Protein AF-A0A4R2I389-F1 (afdb_monomer_lite)

Secondary structure (DSSP, 8-state):
--HHHHHIIIIIHHHHHHHHHHHHHHHH--THHHHHHHTHHHHHHHHHHHHHHHHHTT-THHHHHHHHHHHHHHHHHHHHHHHT-HHHHHHHT--

Radius of gyration: 16.37 Å; chains: 1; bounding box: 46×26×46 Å

pLDDT: mean 71.41, std 8.29, range [47.88, 83.81]

Sequence (95 aa):
MSWMSFFLFGWGSTFAAYVVLQVLTVATLKGAVRYAALLPLPFMIGVAVVTVSAWHNQSNLWPIVMIFASPLALLYLLFVGLGGSPTNATRCAAD

Structure (mmCIF, N/CA/C/O backbone):
data_AF-A0A4R2I389-F1
#
_entry.id   AF-A0A4R2I389-F1
#
loop_
_atom_site.group_PDB
_atom_site.id
_atom_site.type_symbol
_atom_site.label_atom_id
_atom_site.label_alt_id
_atom_site.label_comp_id
_atom_site.label_asym_id
_atom_site.label_entity_id
_atom_site.label_seq_id
_atom_site.pdbx_PDB_ins_code
_atom_site.Cartn_x
_atom_site.Cartn_y
_atom_site.Cartn_z
_atom_site.occupancy
_atom_site.B_iso_or_equiv
_atom_site.auth_seq_id
_atom_site.auth_comp_id
_atom_site.auth_asym_id
_atom_site.auth_atom_id
_atom_site.pdbx_PDB_model_num
ATOM 1 N N . MET A 1 1 ? 26.234 0.594 -4.695 1.00 56.41 1 MET A N 1
ATOM 2 C CA . MET A 1 1 ? 24.858 0.121 -4.416 1.00 56.41 1 MET A CA 1
ATOM 3 C C . MET A 1 1 ? 24.114 0.036 -5.734 1.00 56.41 1 MET A C 1
ATOM 5 O O . MET A 1 1 ? 24.139 1.012 -6.471 1.00 56.41 1 MET A O 1
ATOM 9 N N . SER A 1 2 ? 23.526 -1.117 -6.071 1.00 77.25 2 SER A N 1
ATOM 10 C CA . SER A 1 2 ? 22.731 -1.225 -7.300 1.00 77.25 2 SER A CA 1
ATOM 11 C C . SER A 1 2 ? 21.431 -0.426 -7.151 1.00 77.25 2 SER A C 1
ATOM 13 O O . SER A 1 2 ? 20.864 -0.366 -6.057 1.00 77.25 2 SER A O 1
ATOM 15 N N . TRP A 1 3 ? 20.954 0.166 -8.246 1.00 68.81 3 TRP A N 1
ATOM 16 C CA . TRP A 1 3 ? 19.660 0.855 -8.306 1.00 68.81 3 TRP A CA 1
ATOM 17 C C . TRP A 1 3 ? 18.511 -0.022 -7.774 1.00 68.81 3 TRP A C 1
ATOM 19 O O . TRP A 1 3 ? 17.666 0.432 -7.005 1.00 68.81 3 TRP A O 1
ATOM 29 N N . MET A 1 4 ? 18.560 -1.319 -8.092 1.00 65.69 4 MET A N 1
ATOM 30 C CA . MET A 1 4 ? 17.607 -2.330 -7.636 1.00 65.69 4 MET A CA 1
ATOM 31 C C . MET A 1 4 ? 17.578 -2.456 -6.106 1.00 65.69 4 MET A C 1
ATOM 33 O O . MET A 1 4 ? 16.514 -2.522 -5.499 1.00 65.69 4 MET A O 1
ATOM 37 N N . SER A 1 5 ? 18.751 -2.452 -5.468 1.00 69.12 5 SER A N 1
ATOM 38 C CA . SER A 1 5 ? 18.868 -2.566 -4.013 1.00 69.12 5 SER A CA 1
ATOM 39 C C . SER A 1 5 ? 18.292 -1.337 -3.308 1.00 69.12 5 SER A C 1
ATOM 41 O O . SER A 1 5 ? 17.559 -1.487 -2.338 1.00 69.12 5 SER A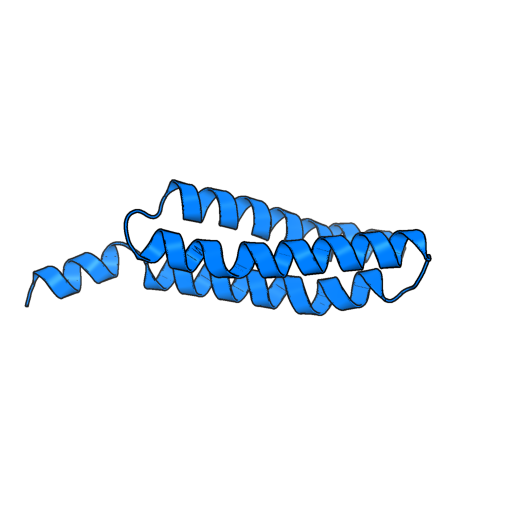 O 1
ATOM 43 N N . PHE A 1 6 ? 18.574 -0.129 -3.808 1.00 72.81 6 PHE A N 1
ATOM 44 C CA . PHE A 1 6 ? 18.024 1.105 -3.232 1.00 72.81 6 PHE A CA 1
ATOM 45 C C . PHE A 1 6 ? 16.494 1.132 -3.324 1.00 72.81 6 PHE A C 1
ATOM 47 O O . PHE A 1 6 ? 15.810 1.483 -2.365 1.00 72.81 6 PHE A O 1
ATOM 54 N N . PHE A 1 7 ? 15.952 0.688 -4.459 1.00 70.25 7 PHE A N 1
ATOM 55 C CA . PHE A 1 7 ? 14.514 0.615 -4.661 1.00 70.25 7 PHE A CA 1
ATOM 56 C C . PHE A 1 7 ? 13.835 -0.415 -3.745 1.00 70.25 7 PHE A C 1
ATOM 58 O O . PHE A 1 7 ? 12.828 -0.105 -3.112 1.00 70.25 7 PHE A O 1
ATOM 65 N N . LEU A 1 8 ? 14.398 -1.619 -3.620 1.00 70.56 8 LEU A N 1
ATOM 66 C CA . LEU A 1 8 ? 13.836 -2.676 -2.773 1.00 70.56 8 LEU A CA 1
ATOM 67 C C . LEU A 1 8 ? 13.896 -2.321 -1.281 1.00 70.56 8 LEU A C 1
ATOM 69 O O . LEU A 1 8 ? 12.901 -2.484 -0.576 1.00 70.56 8 LEU A O 1
ATOM 73 N N . PHE A 1 9 ? 15.030 -1.799 -0.804 1.00 74.62 9 PHE A N 1
ATOM 74 C CA . PHE A 1 9 ? 15.188 -1.439 0.608 1.00 74.62 9 PHE A CA 1
ATOM 75 C C . PHE A 1 9 ? 14.469 -0.139 0.985 1.00 74.62 9 PHE A C 1
ATOM 77 O O . PHE A 1 9 ? 13.989 -0.034 2.110 1.00 74.62 9 PHE A O 1
ATOM 84 N N . GLY A 1 10 ? 14.355 0.830 0.073 1.00 74.88 10 GLY A N 1
ATOM 85 C CA . GLY A 1 10 ? 13.618 2.073 0.311 1.00 74.88 10 GLY A CA 1
ATOM 86 C C . GLY A 1 10 ? 12.128 1.938 -0.003 1.00 74.88 10 GLY A C 1
ATOM 87 O O . GLY A 1 10 ? 11.279 1.890 0.883 1.00 74.88 10 GLY A O 1
ATOM 88 N N . TRP A 1 11 ? 11.786 1.857 -1.286 1.00 68.56 11 TRP A N 1
ATOM 89 C CA . TRP A 1 11 ? 10.394 1.896 -1.746 1.00 68.56 11 TRP A CA 1
ATOM 90 C C . TRP A 1 11 ? 9.637 0.591 -1.484 1.00 68.56 11 TRP A C 1
ATOM 92 O O . TRP A 1 11 ? 8.468 0.635 -1.098 1.00 68.56 11 TRP A O 1
ATOM 102 N N . GLY A 1 12 ? 10.306 -0.558 -1.612 1.00 72.50 12 GLY A N 1
ATOM 103 C CA . GLY A 1 12 ? 9.727 -1.863 -1.282 1.00 72.50 12 GLY A CA 1
ATOM 104 C C . GLY A 1 12 ? 9.361 -1.994 0.199 1.00 72.50 12 GLY A C 1
ATOM 105 O O . GLY A 1 12 ? 8.271 -2.468 0.524 1.00 72.50 12 GLY A O 1
ATOM 106 N N . SER A 1 13 ? 10.213 -1.503 1.104 1.00 75.88 13 SER A N 1
ATOM 107 C CA . SER A 1 13 ? 9.905 -1.480 2.542 1.00 75.88 13 SER A CA 1
ATOM 108 C C . SER A 1 13 ? 8.777 -0.500 2.880 1.00 75.88 13 SER A C 1
ATOM 110 O O . SER A 1 13 ? 7.934 -0.809 3.718 1.00 75.88 13 SER A O 1
ATOM 112 N N . THR A 1 14 ? 8.694 0.632 2.175 1.00 74.56 14 THR A N 1
ATOM 113 C CA . THR A 1 14 ? 7.598 1.605 2.327 1.00 74.56 14 THR A CA 1
ATOM 114 C C . THR A 1 14 ? 6.255 0.999 1.912 1.00 74.56 14 THR A C 1
ATOM 116 O O . THR A 1 14 ? 5.254 1.167 2.608 1.00 74.56 14 THR A O 1
ATOM 119 N N . PHE A 1 15 ? 6.231 0.239 0.813 1.00 74.31 15 PHE A N 1
ATOM 120 C CA . PHE A 1 15 ? 5.046 -0.508 0.394 1.00 74.31 15 PHE A CA 1
ATOM 121 C C . PHE A 1 15 ? 4.663 -1.584 1.420 1.00 74.31 15 PHE A C 1
ATOM 123 O O . PHE A 1 15 ? 3.497 -1.687 1.797 1.00 74.31 15 PHE A O 1
ATOM 130 N N . ALA A 1 16 ? 5.637 -2.343 1.930 1.00 76.31 16 ALA A N 1
ATOM 131 C CA . ALA A 1 16 ? 5.385 -3.327 2.982 1.00 76.31 16 ALA A CA 1
ATOM 132 C C . ALA A 1 16 ? 4.815 -2.669 4.253 1.00 76.31 16 ALA A C 1
ATOM 134 O O . ALA A 1 16 ? 3.834 -3.157 4.814 1.00 76.31 16 ALA A O 1
ATOM 135 N N . ALA A 1 17 ? 5.368 -1.524 4.664 1.00 79.19 17 ALA A N 1
ATOM 136 C CA . ALA A 1 17 ? 4.862 -0.738 5.784 1.00 79.19 17 ALA A CA 1
ATOM 137 C C . ALA A 1 17 ? 3.424 -0.255 5.541 1.00 79.19 17 ALA A C 1
ATOM 139 O O . ALA A 1 17 ? 2.594 -0.371 6.442 1.00 79.19 17 ALA A O 1
ATOM 140 N N . TYR A 1 18 ? 3.105 0.216 4.328 1.00 73.38 18 TYR A N 1
ATOM 141 C CA . TYR A 1 18 ? 1.738 0.567 3.933 1.00 73.38 18 TYR A CA 1
ATOM 142 C C . TYR A 1 18 ? 0.785 -0.622 4.091 1.00 73.38 18 TYR A C 1
ATOM 144 O O . TYR A 1 18 ? -0.266 -0.465 4.702 1.00 73.38 18 TYR A O 1
ATOM 152 N N . VAL A 1 19 ? 1.146 -1.813 3.600 1.00 78.69 19 VAL A N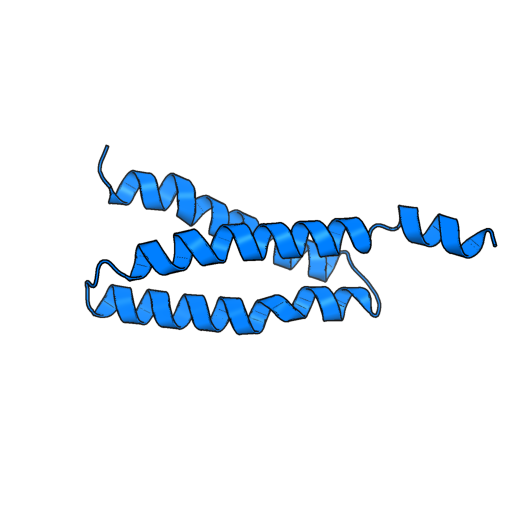 1
ATOM 153 C CA . VAL A 1 19 ? 0.287 -3.006 3.704 1.00 78.69 19 VAL A CA 1
ATOM 154 C C . VAL A 1 19 ? 0.044 -3.383 5.166 1.00 78.69 19 VAL A C 1
ATOM 156 O O . VAL A 1 19 ? -1.094 -3.645 5.552 1.00 78.69 19 VAL A O 1
ATOM 159 N N . VAL A 1 20 ? 1.088 -3.366 5.999 1.00 83.81 20 VAL A N 1
ATOM 160 C CA . VAL A 1 20 ? 0.957 -3.658 7.435 1.00 83.81 20 VAL A CA 1
ATOM 161 C C . VAL A 1 20 ? 0.048 -2.633 8.116 1.00 83.81 20 VAL A C 1
ATOM 163 O O . VAL A 1 20 ? -0.881 -3.021 8.823 1.00 83.81 20 VAL A O 1
ATOM 166 N N . LEU A 1 21 ? 0.260 -1.337 7.865 1.00 78.44 21 LEU A N 1
ATOM 167 C CA . LEU A 1 21 ? -0.593 -0.267 8.388 1.00 78.44 21 LEU A CA 1
ATOM 168 C C . LEU A 1 21 ? -2.036 -0.423 7.909 1.00 78.44 21 LEU A C 1
ATOM 170 O O . LEU A 1 21 ? -2.938 -0.378 8.729 1.00 78.44 21 LEU A O 1
ATOM 174 N N . GLN A 1 22 ? -2.261 -0.697 6.626 1.00 77.25 22 GLN A N 1
ATOM 175 C CA . GLN A 1 22 ? -3.585 -0.914 6.044 1.00 77.25 22 GLN A CA 1
ATOM 176 C C . GLN A 1 22 ? -4.336 -2.044 6.767 1.00 77.25 22 GLN A C 1
ATOM 178 O O . GLN A 1 22 ? -5.508 -1.886 7.117 1.00 77.25 22 GLN A O 1
ATOM 183 N N . VAL A 1 23 ? -3.663 -3.169 7.034 1.00 80.94 23 VAL A N 1
ATOM 184 C CA . VAL A 1 23 ? -4.238 -4.303 7.776 1.00 80.94 23 VAL A CA 1
ATOM 185 C C . VAL A 1 23 ? -4.541 -3.908 9.221 1.00 80.94 23 VAL A C 1
ATOM 187 O O . VAL A 1 23 ? -5.647 -4.162 9.702 1.00 80.94 23 VAL A O 1
ATOM 190 N N . LEU A 1 24 ? -3.602 -3.245 9.901 1.00 79.94 24 LEU A N 1
ATOM 191 C CA . LEU A 1 24 ? -3.788 -2.787 11.278 1.00 79.94 24 LEU A CA 1
ATOM 192 C C . LEU A 1 24 ? -4.937 -1.783 11.391 1.00 79.94 24 LEU A C 1
ATOM 194 O O . LEU A 1 24 ? -5.779 -1.927 12.272 1.00 79.94 24 LEU A O 1
ATOM 198 N N . THR A 1 25 ? -5.025 -0.805 10.492 1.00 76.19 25 THR A N 1
ATOM 199 C CA . THR A 1 25 ? -6.081 0.214 10.463 1.00 76.19 25 THR A CA 1
ATOM 200 C C . THR A 1 25 ? -7.453 -0.421 10.236 1.00 76.19 25 THR A C 1
ATOM 202 O O . THR A 1 25 ? -8.405 -0.076 10.928 1.00 76.19 25 THR A O 1
ATOM 205 N N . VAL A 1 26 ? -7.572 -1.408 9.341 1.00 77.50 26 VAL A N 1
ATOM 206 C CA . VAL A 1 26 ? -8.840 -2.132 9.121 1.00 77.50 26 VAL A CA 1
ATOM 207 C C . VAL A 1 26 ? -9.204 -3.036 10.307 1.00 77.50 26 VAL A C 1
ATOM 209 O O . VAL A 1 26 ? -10.391 -3.210 10.587 1.00 77.50 26 VAL A O 1
ATOM 212 N N . ALA A 1 27 ? -8.212 -3.610 10.996 1.00 78.62 27 ALA A N 1
ATOM 213 C CA . ALA A 1 27 ? -8.423 -4.453 12.173 1.00 78.62 27 ALA A CA 1
ATOM 214 C C . ALA A 1 27 ? -8.759 -3.647 13.442 1.00 78.62 27 ALA A C 1
ATOM 216 O O . ALA A 1 27 ? -9.478 -4.141 14.310 1.00 78.62 27 ALA A O 1
ATOM 217 N N . THR A 1 28 ? -8.253 -2.416 13.554 1.00 77.62 28 THR A N 1
ATOM 218 C CA . THR A 1 28 ? -8.422 -1.556 14.738 1.00 77.62 28 THR A CA 1
ATOM 219 C C . THR A 1 28 ? -9.611 -0.604 14.627 1.00 77.62 28 THR A C 1
ATOM 221 O O . THR A 1 28 ? -10.310 -0.400 15.622 1.00 77.62 28 THR A O 1
ATOM 224 N N . LEU A 1 29 ? -9.893 -0.044 13.444 1.00 74.19 29 LEU A N 1
ATOM 225 C CA . LEU A 1 29 ? -11.008 0.885 13.253 1.00 74.19 29 LEU A CA 1
ATOM 226 C C . LEU A 1 29 ? -12.350 0.148 13.134 1.00 74.19 29 LEU A C 1
ATOM 228 O O . LEU A 1 29 ? -12.502 -0.831 12.400 1.00 74.19 29 LEU A O 1
ATOM 232 N N . LYS A 1 30 ? -13.367 0.672 13.825 1.00 73.81 30 LYS A N 1
ATOM 233 C CA . LYS A 1 30 ? -14.758 0.196 13.778 1.00 73.81 30 LYS A CA 1
ATOM 234 C C . LYS A 1 30 ? -15.680 1.313 13.274 1.00 73.81 30 LYS A C 1
ATOM 236 O O . LYS A 1 30 ? -15.385 2.492 13.440 1.00 73.81 30 LYS A O 1
ATOM 241 N N . GLY A 1 31 ? -16.807 0.945 12.661 1.00 73.25 31 GLY A N 1
ATOM 242 C CA . GLY A 1 31 ? -17.810 1.901 12.168 1.00 73.25 31 GLY A CA 1
ATOM 243 C C . GLY A 1 31 ? -17.454 2.562 10.829 1.00 73.25 31 GLY A C 1
ATOM 244 O O . GLY A 1 31 ? -16.695 2.007 10.036 1.00 73.25 31 GLY A O 1
ATOM 245 N N . ALA A 1 32 ? -18.020 3.745 10.564 1.00 72.62 32 ALA A N 1
ATOM 246 C CA . ALA A 1 32 ? -17.920 4.451 9.277 1.00 72.62 32 ALA A CA 1
ATOM 247 C C . ALA A 1 32 ? -16.468 4.717 8.823 1.00 72.62 32 ALA A C 1
ATOM 249 O O . ALA A 1 32 ? -16.157 4.655 7.634 1.00 72.62 32 ALA A O 1
ATOM 250 N N . VAL A 1 33 ? -15.557 4.921 9.776 1.00 70.25 33 VAL A N 1
ATOM 251 C CA . VAL A 1 33 ? -14.136 5.205 9.516 1.00 70.25 33 VAL A CA 1
ATOM 252 C C . VAL A 1 33 ? -13.402 4.009 8.894 1.00 70.25 33 VAL A C 1
ATOM 254 O O . VAL A 1 33 ? -12.445 4.182 8.141 1.00 70.25 33 VAL A O 1
ATOM 257 N N . ARG A 1 34 ? -13.892 2.782 9.123 1.00 72.94 34 ARG A N 1
ATOM 258 C CA . ARG A 1 34 ? -13.355 1.572 8.483 1.00 72.94 34 ARG A CA 1
ATOM 259 C C . ARG A 1 34 ? -13.585 1.578 6.971 1.00 72.94 34 ARG A C 1
ATOM 261 O O . ARG A 1 34 ? -12.718 1.127 6.232 1.00 72.94 34 ARG A O 1
ATOM 268 N N . TYR A 1 35 ? -14.716 2.107 6.503 1.00 74.81 35 TYR A N 1
ATOM 269 C CA . TYR A 1 35 ? -14.993 2.214 5.068 1.00 74.81 35 TYR A CA 1
ATOM 270 C C . TYR A 1 35 ? -14.106 3.268 4.399 1.00 74.81 35 TYR A C 1
ATOM 272 O O . TYR A 1 35 ? -13.620 3.033 3.297 1.00 74.81 35 TYR A O 1
ATOM 280 N N . ALA A 1 36 ? -13.811 4.375 5.090 1.00 74.50 36 ALA A N 1
ATOM 281 C CA . ALA A 1 36 ? -12.834 5.357 4.616 1.00 74.50 36 ALA A CA 1
ATOM 282 C C . ALA A 1 36 ? -11.432 4.736 4.481 1.00 74.50 36 ALA A C 1
ATOM 284 O O . ALA A 1 36 ? -10.745 4.963 3.488 1.00 74.50 36 ALA A O 1
ATOM 285 N N . ALA A 1 37 ? -11.042 3.863 5.416 1.00 73.19 37 ALA A N 1
ATOM 286 C CA . ALA A 1 37 ? -9.788 3.120 5.316 1.00 73.19 37 ALA A CA 1
ATOM 287 C C . ALA A 1 37 ? -9.750 2.146 4.120 1.00 73.19 37 ALA A C 1
ATOM 289 O O . ALA A 1 37 ? -8.662 1.826 3.658 1.00 73.19 37 ALA A O 1
ATOM 290 N N . LEU A 1 38 ? -10.891 1.692 3.585 1.00 76.81 38 LEU A N 1
ATOM 291 C CA . LEU A 1 38 ? -10.954 0.811 2.407 1.00 76.81 38 LEU A CA 1
ATOM 292 C C . LEU A 1 38 ? -10.891 1.562 1.066 1.00 76.81 38 LEU A C 1
ATOM 294 O O . LEU A 1 38 ? -10.647 0.936 0.039 1.00 76.81 38 LEU A O 1
ATOM 298 N N . LEU A 1 39 ? -11.075 2.884 1.046 1.00 79.88 39 LEU A N 1
ATOM 299 C CA . LEU A 1 39 ? -11.014 3.691 -0.178 1.00 79.88 39 LEU A CA 1
ATOM 300 C C . LEU A 1 39 ? -9.689 3.577 -0.975 1.00 79.88 39 LEU A C 1
ATOM 302 O O . LEU A 1 39 ? -9.754 3.475 -2.200 1.00 79.88 39 LEU A O 1
ATOM 306 N N . PRO A 1 40 ? -8.491 3.563 -0.354 1.00 72.56 40 PRO A N 1
ATOM 307 C CA . PRO A 1 40 ? -7.226 3.491 -1.090 1.00 72.56 40 PRO A CA 1
ATOM 308 C C . PRO A 1 40 ? -6.923 2.093 -1.649 1.00 72.56 40 PRO A C 1
ATOM 310 O O . PRO A 1 40 ? -6.097 1.961 -2.549 1.00 72.56 40 PRO A O 1
ATOM 313 N N . LEU A 1 41 ? -7.598 1.047 -1.162 1.00 79.25 41 LEU A N 1
ATOM 314 C CA . LEU A 1 41 ? -7.375 -0.347 -1.564 1.00 79.25 41 LEU A CA 1
ATOM 315 C C . LEU A 1 41 ? -7.565 -0.595 -3.075 1.00 79.25 41 LEU A C 1
ATOM 317 O O . LEU A 1 41 ? -6.627 -1.095 -3.696 1.00 79.25 41 LEU A O 1
ATOM 321 N N . PRO A 1 42 ? -8.700 -0.231 -3.711 1.00 80.75 42 PRO A N 1
ATOM 322 C CA . PRO A 1 42 ? -8.872 -0.407 -5.157 1.00 80.75 42 PRO A CA 1
ATOM 323 C C . PRO A 1 42 ? -7.834 0.372 -5.973 1.00 80.75 42 PRO A C 1
ATOM 325 O O . PRO A 1 42 ? -7.369 -0.113 -7.004 1.00 80.75 42 PRO A O 1
ATOM 328 N N . PHE A 1 43 ? -7.412 1.544 -5.491 1.00 77.94 43 PHE A N 1
ATOM 329 C CA . PHE A 1 43 ? -6.382 2.341 -6.153 1.00 77.94 43 PHE A CA 1
ATOM 330 C C . PHE A 1 43 ? -5.008 1.656 -6.087 1.00 77.94 43 PHE A C 1
ATOM 332 O O . PHE A 1 43 ? -4.326 1.529 -7.103 1.00 77.94 43 PHE A O 1
ATOM 339 N N . MET A 1 44 ? -4.632 1.131 -4.917 1.00 75.25 44 MET A N 1
ATOM 340 C CA . MET A 1 44 ? -3.371 0.405 -4.723 1.00 75.25 44 MET A CA 1
ATOM 341 C C . MET A 1 44 ? -3.339 -0.938 -5.460 1.00 75.25 44 MET A C 1
ATOM 343 O O . MET A 1 44 ? -2.279 -1.341 -5.939 1.00 75.25 44 MET A O 1
ATOM 347 N N . ILE A 1 45 ? -4.487 -1.601 -5.630 1.00 81.31 45 ILE A N 1
ATOM 348 C CA . ILE A 1 45 ? -4.606 -2.778 -6.504 1.00 81.31 45 ILE A CA 1
ATOM 349 C C . ILE A 1 45 ? -4.293 -2.392 -7.956 1.00 81.31 45 ILE A C 1
ATOM 351 O O . ILE A 1 45 ? -3.504 -3.073 -8.608 1.00 81.31 45 ILE A O 1
ATOM 355 N N . GLY A 1 46 ? -4.843 -1.277 -8.450 1.00 79.94 46 GLY A N 1
ATOM 356 C CA . GLY A 1 46 ? -4.530 -0.763 -9.788 1.00 79.94 46 GLY A CA 1
ATOM 357 C C . GLY A 1 46 ? -3.039 -0.461 -9.966 1.00 79.94 46 GLY A C 1
ATOM 358 O O . GLY A 1 46 ? -2.439 -0.869 -10.961 1.00 79.94 46 GLY A O 1
ATOM 359 N N . VAL A 1 47 ? -2.420 0.173 -8.967 1.00 78.12 47 VAL A N 1
ATOM 360 C CA . VAL A 1 47 ? -0.970 0.423 -8.944 1.00 78.12 47 VAL A CA 1
ATOM 361 C C . VAL A 1 47 ? -0.186 -0.887 -9.021 1.00 78.12 47 VAL A C 1
ATOM 363 O O . VAL A 1 47 ? 0.705 -0.996 -9.857 1.00 78.12 47 VAL A O 1
ATOM 366 N N . ALA A 1 48 ? -0.547 -1.905 -8.234 1.00 76.62 48 ALA A N 1
ATOM 367 C CA . ALA A 1 48 ? 0.122 -3.205 -8.267 1.00 76.62 48 ALA A CA 1
ATOM 368 C C . ALA A 1 48 ? 0.016 -3.884 -9.644 1.00 76.62 48 ALA A C 1
ATOM 370 O O . ALA A 1 48 ? 1.014 -4.398 -10.150 1.00 76.62 48 ALA A O 1
ATOM 371 N N . VAL A 1 49 ? -1.157 -3.841 -10.286 1.00 80.75 49 VAL A N 1
ATOM 372 C CA . VAL A 1 49 ? -1.359 -4.394 -11.639 1.00 80.75 49 VAL A CA 1
ATOM 373 C C . VAL A 1 49 ? -0.479 -3.676 -12.666 1.00 80.75 49 VAL A C 1
ATOM 375 O O . VAL A 1 49 ? 0.186 -4.331 -13.471 1.00 80.75 49 VAL A O 1
ATOM 378 N N . VAL A 1 50 ? -0.419 -2.342 -12.617 1.00 78.00 50 VAL A N 1
ATOM 379 C CA . VAL A 1 50 ? 0.449 -1.545 -13.501 1.00 78.00 50 VAL A CA 1
ATOM 380 C C . VAL A 1 50 ? 1.923 -1.850 -13.236 1.00 78.00 50 VAL A C 1
ATOM 382 O O . VAL A 1 50 ? 2.684 -2.018 -14.186 1.00 78.00 50 VAL A O 1
ATOM 385 N N . THR A 1 51 ? 2.329 -1.985 -11.972 1.00 72.94 51 THR A N 1
ATOM 386 C CA . THR A 1 51 ? 3.702 -2.343 -11.595 1.00 72.94 51 THR A CA 1
ATOM 387 C C . THR A 1 51 ? 4.087 -3.726 -12.124 1.00 72.94 51 THR A C 1
ATOM 389 O O . THR A 1 51 ? 5.159 -3.860 -12.708 1.00 72.94 51 THR A O 1
ATOM 392 N N . VAL A 1 52 ? 3.220 -4.737 -11.994 1.00 78.88 52 VAL A N 1
ATOM 393 C CA . VAL A 1 52 ? 3.471 -6.093 -12.522 1.00 78.88 52 VAL A CA 1
ATOM 394 C C . VAL A 1 52 ? 3.534 -6.087 -14.051 1.00 78.88 52 VAL A C 1
ATOM 396 O O . VAL A 1 52 ? 4.440 -6.686 -14.631 1.00 78.88 52 VAL A O 1
ATOM 399 N N . SER A 1 53 ? 2.625 -5.367 -14.712 1.00 79.12 53 SER A N 1
ATOM 400 C CA . SER A 1 53 ? 2.634 -5.216 -16.172 1.00 79.12 53 SER A CA 1
ATOM 401 C C . SER A 1 53 ? 3.909 -4.518 -16.664 1.00 79.12 53 SER A C 1
ATOM 403 O O . SER A 1 53 ? 4.572 -4.986 -17.589 1.00 79.12 53 SER A O 1
ATOM 405 N N . ALA A 1 54 ? 4.321 -3.428 -16.015 1.00 74.75 54 ALA A N 1
ATOM 406 C CA . ALA A 1 54 ? 5.539 -2.703 -16.364 1.00 74.75 54 ALA A CA 1
ATOM 407 C C . ALA A 1 54 ? 6.816 -3.511 -16.061 1.00 74.75 54 ALA A C 1
ATOM 409 O O . ALA A 1 54 ? 7.776 -3.429 -16.829 1.00 74.75 54 ALA A O 1
ATOM 410 N N . TRP A 1 55 ? 6.810 -4.334 -15.005 1.00 73.25 55 TRP A N 1
ATOM 411 C CA . TRP A 1 55 ? 7.884 -5.285 -14.705 1.00 73.25 55 TRP A CA 1
ATOM 412 C C . TRP A 1 55 ? 8.023 -6.345 -15.801 1.00 73.25 55 TRP A C 1
ATOM 414 O O . TRP A 1 55 ? 9.128 -6.583 -16.288 1.00 73.25 55 TRP A O 1
ATOM 424 N N . HIS A 1 56 ? 6.908 -6.942 -16.237 1.00 78.00 56 HIS A N 1
ATOM 425 C CA . HIS A 1 56 ? 6.905 -7.935 -17.317 1.00 78.00 56 HIS A CA 1
ATOM 426 C C . HIS A 1 56 ? 7.433 -7.354 -18.637 1.00 78.00 56 HIS A C 1
ATOM 428 O O . HIS A 1 56 ? 8.140 -8.026 -19.380 1.00 7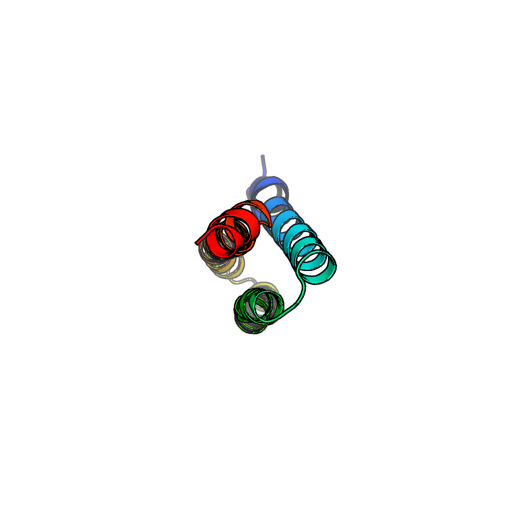8.00 56 HIS A O 1
ATOM 434 N N . ASN A 1 57 ? 7.155 -6.075 -18.893 1.00 79.81 57 ASN A N 1
ATOM 435 C CA . ASN A 1 57 ? 7.654 -5.349 -20.061 1.00 79.81 57 ASN A CA 1
ATOM 436 C C . ASN A 1 57 ? 9.102 -4.836 -19.908 1.00 79.81 57 ASN A C 1
ATOM 438 O O . ASN A 1 57 ? 9.564 -4.088 -20.767 1.00 79.81 57 ASN A O 1
ATOM 442 N N . GLN A 1 58 ? 9.799 -5.171 -18.811 1.00 75.56 58 GLN A N 1
ATOM 443 C CA . GLN A 1 58 ? 11.122 -4.638 -18.439 1.00 75.56 58 GLN A CA 1
ATOM 444 C C . GLN A 1 58 ? 11.222 -3.105 -18.528 1.00 75.56 58 GLN A C 1
ATOM 446 O O . GLN A 1 58 ? 12.294 -2.531 -18.720 1.00 75.56 58 GLN A O 1
ATOM 451 N N . SER A 1 59 ? 10.089 -2.421 -18.388 1.00 69.44 59 SER A N 1
ATOM 452 C CA . SER A 1 59 ? 10.008 -0.985 -18.573 1.00 69.44 59 SER A CA 1
ATOM 453 C C . SER A 1 59 ? 10.351 -0.292 -17.267 1.00 69.44 59 SER A C 1
ATOM 455 O O . SER A 1 59 ? 9.691 -0.518 -16.258 1.00 69.44 59 SER A O 1
ATOM 457 N N . ASN A 1 60 ? 11.311 0.630 -17.277 1.00 67.94 60 ASN A N 1
ATOM 458 C CA . ASN A 1 60 ? 11.705 1.422 -16.102 1.00 67.94 60 ASN A CA 1
ATOM 459 C C . ASN A 1 60 ? 10.600 2.363 -15.564 1.00 67.94 60 ASN A C 1
ATOM 461 O O . ASN A 1 60 ? 10.878 3.227 -14.739 1.00 67.94 60 ASN A O 1
ATOM 465 N N . LEU A 1 61 ? 9.353 2.212 -16.019 1.00 67.25 61 LEU A N 1
ATOM 466 C CA . LEU A 1 61 ? 8.163 2.869 -15.484 1.00 67.25 61 LEU A CA 1
ATOM 467 C C . LEU A 1 61 ? 7.672 2.237 -14.174 1.00 67.25 61 LEU A C 1
ATOM 469 O O . LEU A 1 61 ? 7.108 2.947 -13.342 1.00 67.25 61 LEU A O 1
ATOM 473 N N . TRP A 1 62 ? 7.911 0.939 -13.948 1.00 65.31 62 TRP A N 1
ATOM 474 C CA . TRP A 1 62 ? 7.451 0.245 -12.732 1.00 65.31 62 TRP A CA 1
ATOM 475 C C . TRP A 1 62 ? 7.938 0.881 -11.403 1.00 65.31 62 TRP A C 1
ATOM 477 O O . TRP A 1 62 ? 7.129 0.951 -10.474 1.00 65.31 62 TRP A O 1
ATOM 487 N N . PRO A 1 63 ? 9.171 1.427 -11.287 1.00 65.12 63 PRO A N 1
ATOM 488 C CA . PRO A 1 63 ? 9.634 2.121 -10.086 1.00 65.12 63 PRO A CA 1
ATOM 489 C C . PRO A 1 63 ? 8.982 3.498 -9.914 1.00 65.12 63 PRO A C 1
ATOM 491 O O . PRO A 1 63 ? 8.651 3.890 -8.798 1.00 65.12 63 PRO A O 1
ATOM 494 N N . ILE A 1 64 ? 8.781 4.234 -11.014 1.00 72.81 64 ILE A N 1
ATOM 495 C CA . ILE A 1 64 ? 8.234 5.600 -11.006 1.00 72.81 64 ILE A CA 1
ATOM 496 C C . ILE A 1 64 ? 6.822 5.618 -10.427 1.00 72.81 64 ILE A C 1
ATOM 498 O O . ILE A 1 64 ? 6.517 6.456 -9.582 1.00 72.81 64 ILE A O 1
ATOM 502 N N . VAL A 1 65 ? 5.975 4.666 -10.821 1.00 70.25 65 VAL A N 1
ATOM 503 C CA . VAL A 1 65 ? 4.596 4.601 -10.318 1.00 70.25 65 VAL A CA 1
ATOM 504 C C . VAL A 1 65 ? 4.579 4.356 -8.803 1.00 70.25 65 VAL A C 1
ATOM 506 O O . VAL A 1 65 ? 3.819 5.002 -8.084 1.00 70.25 65 VAL A O 1
ATOM 509 N N . MET A 1 66 ? 5.465 3.498 -8.290 1.00 67.50 66 MET A N 1
ATOM 510 C CA . MET A 1 66 ? 5.580 3.231 -6.851 1.00 67.50 66 MET A CA 1
ATOM 511 C C . MET A 1 66 ? 6.149 4.410 -6.051 1.00 67.50 66 MET A C 1
ATOM 513 O O . MET A 1 66 ? 5.696 4.646 -4.931 1.00 67.50 66 MET A O 1
ATOM 517 N N . ILE A 1 67 ? 7.095 5.164 -6.621 1.00 71.38 67 ILE A N 1
ATOM 518 C CA . ILE A 1 67 ? 7.673 6.367 -5.997 1.00 71.38 67 ILE A CA 1
ATOM 519 C C . ILE A 1 67 ? 6.587 7.402 -5.689 1.00 71.38 67 ILE A C 1
ATOM 521 O O . ILE A 1 67 ? 6.615 8.025 -4.631 1.00 71.38 67 ILE A O 1
ATOM 525 N N . PHE A 1 68 ? 5.611 7.570 -6.584 1.00 75.06 68 PHE A N 1
ATOM 526 C CA . PHE A 1 68 ? 4.514 8.515 -6.371 1.00 75.06 68 PHE A CA 1
ATOM 527 C C . PHE A 1 68 ? 3.360 7.921 -5.558 1.00 75.06 68 PHE A C 1
ATOM 529 O O . PHE A 1 68 ? 2.806 8.602 -4.697 1.00 75.06 68 PHE A O 1
ATOM 536 N N . ALA A 1 69 ? 3.003 6.655 -5.786 1.00 72.44 69 ALA A N 1
ATOM 537 C CA . ALA A 1 69 ? 1.837 6.045 -5.150 1.00 72.44 69 ALA A CA 1
ATOM 538 C C . ALA A 1 69 ? 2.048 5.724 -3.661 1.00 72.44 69 ALA A C 1
ATOM 540 O O . ALA A 1 69 ? 1.173 6.015 -2.844 1.00 72.44 69 ALA A O 1
ATOM 541 N N . SER A 1 70 ? 3.204 5.163 -3.287 1.00 69.62 70 SER A N 1
ATOM 542 C CA . SER A 1 70 ? 3.473 4.739 -1.905 1.00 69.62 70 SER A CA 1
ATOM 543 C C . SER A 1 70 ? 3.385 5.868 -0.865 1.00 69.62 70 SER A C 1
ATOM 545 O O . SER A 1 70 ? 2.686 5.675 0.130 1.00 69.62 70 SER A O 1
ATOM 547 N N . PRO A 1 71 ? 4.022 7.046 -1.038 1.00 72.75 71 PRO A N 1
ATOM 548 C CA . PRO A 1 71 ? 3.974 8.098 -0.025 1.00 72.75 71 PRO A CA 1
ATOM 549 C C . PRO A 1 71 ? 2.583 8.732 0.076 1.00 72.75 71 PRO A C 1
ATOM 551 O O . PRO A 1 71 ? 2.154 9.050 1.181 1.00 72.75 71 PRO A O 1
ATOM 554 N N . LEU A 1 72 ? 1.849 8.849 -1.038 1.00 78.31 72 LEU A N 1
ATOM 555 C CA . LEU A 1 72 ? 0.459 9.322 -1.048 1.00 78.31 72 LEU A CA 1
ATOM 556 C C . LEU A 1 72 ? -0.473 8.369 -0.290 1.00 78.31 72 LEU A C 1
ATOM 558 O O . LEU A 1 72 ? -1.270 8.813 0.536 1.00 78.31 72 LEU A O 1
ATOM 562 N N . ALA A 1 73 ? -0.352 7.063 -0.531 1.00 71.12 73 ALA A N 1
ATOM 563 C CA . ALA A 1 73 ? -1.165 6.057 0.144 1.00 71.12 73 ALA A CA 1
ATOM 564 C C . ALA A 1 73 ? -0.856 5.978 1.649 1.00 71.12 73 ALA A C 1
ATOM 566 O O . ALA A 1 73 ? -1.768 5.849 2.469 1.00 71.12 73 ALA A O 1
ATOM 567 N N . LEU A 1 74 ? 0.421 6.109 2.019 1.00 72.06 74 LEU A N 1
ATOM 568 C CA . LEU A 1 74 ? 0.861 6.121 3.413 1.00 72.06 74 LEU A CA 1
ATOM 569 C C . LEU A 1 74 ? 0.376 7.390 4.134 1.00 72.06 74 LEU A C 1
ATOM 571 O O . LEU A 1 74 ? -0.176 7.284 5.227 1.00 72.06 74 LEU A O 1
ATOM 575 N N . LEU A 1 75 ? 0.477 8.566 3.501 1.00 80.12 75 LEU A N 1
ATOM 576 C CA . LEU A 1 75 ? -0.097 9.821 4.010 1.00 80.12 75 LEU A CA 1
ATOM 577 C C . LEU A 1 75 ? -1.611 9.725 4.211 1.00 80.12 75 LEU A C 1
ATOM 579 O O . LEU A 1 75 ? -2.115 10.153 5.247 1.00 80.12 75 LEU A O 1
ATOM 583 N N . TYR A 1 76 ? -2.330 9.144 3.249 1.00 73.31 76 TYR A N 1
ATOM 584 C CA . TYR A 1 76 ? -3.777 8.969 3.344 1.00 73.31 76 TYR A CA 1
ATOM 585 C C . TYR A 1 76 ? -4.160 8.085 4.536 1.00 73.31 76 TYR A C 1
ATOM 587 O O . TYR A 1 76 ? -5.011 8.466 5.339 1.00 73.31 76 TYR A O 1
ATOM 595 N N . LEU A 1 77 ? -3.499 6.933 4.698 1.00 69.81 77 LEU A N 1
ATOM 596 C CA . LEU A 1 77 ? -3.720 6.058 5.851 1.00 69.81 77 LEU A CA 1
ATOM 597 C C . LEU A 1 77 ? -3.367 6.730 7.174 1.00 69.81 77 LEU A C 1
ATOM 599 O O . LEU A 1 77 ? -4.094 6.554 8.149 1.00 69.81 77 LEU A O 1
ATOM 603 N N . LEU A 1 78 ? -2.283 7.507 7.215 1.00 76.12 78 LEU A N 1
ATOM 604 C CA . LEU A 1 78 ? -1.902 8.264 8.403 1.00 76.12 78 LEU A CA 1
ATOM 605 C C . LEU A 1 78 ? -2.998 9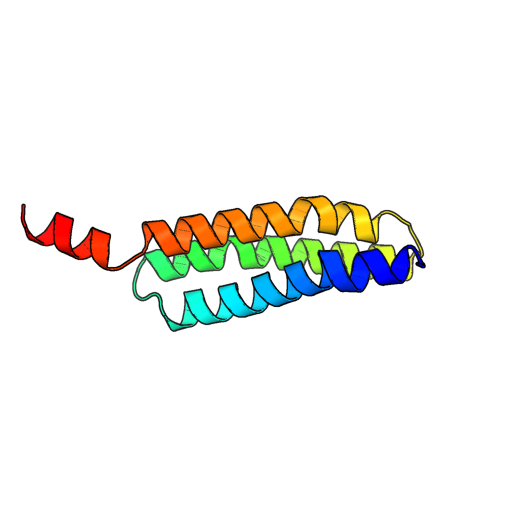.272 8.770 1.00 76.12 78 LEU A C 1
ATOM 607 O O . LEU A 1 78 ? -3.382 9.366 9.931 1.00 76.12 78 LEU A O 1
ATOM 611 N N . PHE A 1 79 ? -3.549 9.979 7.781 1.00 75.12 79 PHE A N 1
ATOM 612 C CA . PHE A 1 79 ? -4.617 10.956 7.984 1.00 75.12 79 PHE A CA 1
ATOM 613 C C . PHE A 1 79 ? -5.926 10.299 8.438 1.00 75.12 79 PHE A C 1
ATOM 615 O O . PHE A 1 79 ? -6.561 10.781 9.372 1.00 75.12 79 PHE A O 1
ATOM 622 N N . VAL A 1 80 ? -6.311 9.169 7.835 1.00 72.56 80 VAL A N 1
ATOM 623 C CA . VAL A 1 80 ? -7.503 8.401 8.238 1.00 72.56 80 VAL A CA 1
ATOM 624 C C . VAL A 1 80 ? -7.322 7.777 9.622 1.00 72.56 80 VAL A C 1
ATOM 626 O O . VAL A 1 80 ? -8.245 7.810 10.433 1.00 72.56 80 VAL A O 1
ATOM 629 N N . GLY A 1 81 ? -6.136 7.248 9.924 1.00 66.25 81 GLY A N 1
ATOM 630 C CA . GLY A 1 81 ? -5.807 6.685 11.232 1.00 66.25 81 GLY A CA 1
ATOM 631 C C . GLY A 1 81 ? -5.776 7.739 12.342 1.00 66.25 81 GLY A C 1
ATOM 632 O O . GLY A 1 81 ? -6.319 7.504 13.418 1.00 66.25 81 GLY A O 1
ATOM 633 N N . LEU A 1 82 ? -5.203 8.918 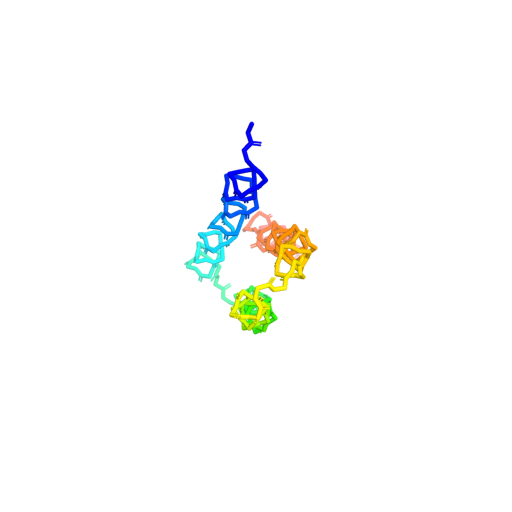12.077 1.00 67.75 82 LEU A N 1
ATOM 634 C CA . LEU A 1 82 ? -5.174 10.040 13.023 1.00 67.75 82 LEU A CA 1
ATOM 635 C C . LEU A 1 82 ? -6.551 10.702 13.177 1.00 67.75 82 LEU A C 1
ATOM 637 O O . LEU A 1 82 ? -6.970 10.985 14.297 1.00 67.75 82 LEU A O 1
ATOM 641 N N . GLY A 1 83 ? -7.278 10.914 12.078 1.00 62.78 83 GLY A N 1
ATOM 642 C CA . GLY A 1 83 ? -8.630 11.481 12.089 1.00 62.78 83 GLY A CA 1
ATOM 643 C C . GLY A 1 83 ? -9.666 10.549 12.723 1.00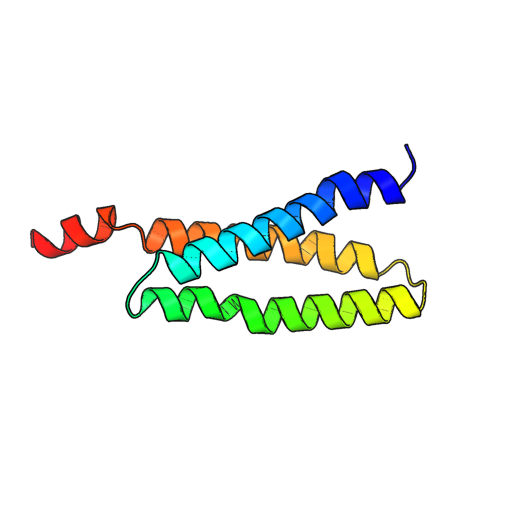 62.78 83 GLY A C 1
ATOM 644 O O . GLY A 1 83 ? -10.598 11.020 13.370 1.00 62.78 83 GLY A O 1
ATOM 645 N N . GLY A 1 84 ? -9.463 9.235 12.595 1.00 54.38 84 GLY A N 1
ATOM 646 C CA . GLY A 1 84 ? -10.264 8.176 13.210 1.00 54.38 84 GLY A CA 1
ATOM 647 C C . GLY A 1 84 ? -9.884 7.809 14.645 1.00 54.38 84 GLY A C 1
ATOM 648 O O . GLY A 1 84 ? -10.491 6.897 15.208 1.00 54.38 84 GLY A O 1
ATOM 649 N N . SER A 1 85 ? -8.877 8.466 15.226 1.00 50.91 85 SER A N 1
ATOM 650 C CA . SER A 1 85 ? -8.357 8.123 16.548 1.00 50.91 85 SER A CA 1
ATOM 651 C C . SER A 1 85 ? -9.420 8.346 17.644 1.00 50.91 85 SER A C 1
ATOM 653 O O . SER A 1 85 ? -10.085 9.388 17.649 1.00 50.91 85 SER A O 1
ATOM 655 N N . PRO A 1 86 ? -9.592 7.414 18.605 1.00 52.41 86 PRO A N 1
ATOM 656 C CA . PRO A 1 86 ? -10.618 7.490 19.653 1.00 52.41 86 PRO A CA 1
ATOM 657 C C . PRO A 1 86 ? -10.521 8.732 20.557 1.00 52.41 86 PRO A C 1
ATOM 659 O O . PRO A 1 86 ? -11.488 9.061 21.239 1.00 52.41 86 PRO A O 1
ATOM 662 N N . THR A 1 87 ? -9.408 9.470 20.526 1.00 54.34 87 THR A N 1
ATOM 663 C CA . THR A 1 87 ? -9.257 10.761 21.216 1.00 54.34 87 THR A CA 1
ATOM 664 C C . THR A 1 87 ? -10.168 11.864 20.662 1.00 54.34 87 THR A C 1
ATOM 666 O O . THR A 1 87 ? -10.533 12.774 21.406 1.00 54.34 87 THR A O 1
ATOM 669 N N . ASN A 1 88 ? -10.581 11.789 19.391 1.00 52.59 88 ASN A N 1
ATOM 670 C CA . ASN A 1 88 ? -11.579 12.712 18.835 1.00 52.59 88 ASN A CA 1
ATOM 671 C C . ASN A 1 88 ? -13.010 12.322 19.233 1.00 52.59 88 ASN A C 1
ATOM 673 O O . ASN A 1 88 ? -13.849 13.199 19.427 1.00 52.59 88 ASN A O 1
ATOM 677 N N . ALA A 1 89 ? -13.284 11.029 19.428 1.00 52.66 89 ALA A N 1
ATOM 678 C CA . ALA A 1 89 ? -14.603 10.556 19.846 1.00 52.66 89 ALA A CA 1
ATOM 679 C C . ALA A 1 89 ? -14.955 10.983 21.283 1.00 52.66 89 ALA A C 1
ATOM 681 O O . ALA A 1 89 ? -16.120 11.226 21.579 1.00 52.66 89 ALA A O 1
ATOM 682 N N . THR A 1 90 ? -13.961 11.142 22.165 1.00 53.81 90 THR A N 1
ATOM 683 C CA . THR A 1 90 ? -14.179 11.676 23.520 1.00 53.81 90 THR A CA 1
ATOM 684 C C . THR A 1 90 ? -14.425 13.182 23.557 1.00 53.81 90 THR A C 1
ATOM 686 O O . THR A 1 90 ? -14.925 13.665 24.566 1.00 53.81 90 THR A O 1
ATOM 689 N N . ARG A 1 91 ? -14.103 13.934 22.491 1.00 54.34 91 ARG A N 1
ATOM 690 C CA . ARG A 1 91 ? -14.474 15.357 22.404 1.00 54.34 91 ARG A CA 1
ATOM 691 C C . ARG A 1 91 ? -15.945 15.527 22.037 1.00 54.34 91 ARG A C 1
ATOM 693 O O . ARG A 1 91 ? -16.638 16.236 22.737 1.00 54.34 91 ARG A O 1
ATOM 700 N N . CYS A 1 92 ? -16.446 14.797 21.043 1.00 55.50 92 CYS A N 1
ATOM 701 C CA . CYS A 1 92 ? -17.846 14.931 20.622 1.00 55.50 92 CYS A CA 1
ATOM 702 C C . CYS A 1 92 ? -18.877 14.346 21.607 1.00 55.50 92 CYS A C 1
ATOM 704 O O . CYS A 1 92 ? -20.068 14.539 21.412 1.00 55.50 92 CYS A O 1
ATOM 706 N N . ALA A 1 93 ? -18.451 13.590 22.624 1.00 53.56 93 ALA A N 1
ATOM 707 C CA . ALA A 1 93 ? -19.338 13.070 23.669 1.00 53.56 93 ALA A CA 1
ATOM 708 C C . ALA A 1 93 ? -19.434 13.992 24.902 1.00 53.56 93 ALA A C 1
ATOM 710 O O . ALA A 1 93 ? -20.117 13.642 25.863 1.00 53.56 93 ALA A O 1
ATOM 711 N N . ALA A 1 94 ? -18.719 15.122 24.899 1.00 56.03 94 ALA A N 1
ATOM 712 C CA . ALA A 1 94 ? -18.690 16.093 25.991 1.00 56.03 94 ALA A CA 1
ATOM 713 C C . ALA A 1 94 ? -19.467 17.389 25.675 1.00 56.03 94 ALA A C 1
ATOM 715 O O . ALA A 1 94 ? -19.433 18.309 26.495 1.00 56.03 94 ALA A O 1
ATOM 716 N N . ASP A 1 95 ? -20.166 17.434 24.533 1.00 47.88 95 ASP A N 1
ATOM 717 C CA . ASP A 1 95 ? -20.921 18.589 24.033 1.00 47.88 95 ASP A CA 1
ATOM 718 C C . ASP A 1 95 ? -22.437 18.327 24.079 1.00 47.88 95 ASP A C 1
ATOM 720 O O . ASP A 1 95 ? -22.875 17.274 23.555 1.00 47.88 95 ASP A O 1
#

Organism: NCBI:txid328517

Foldseek 3Di:
DDPVVCLCVPLVVLVVVLVVLLVVCCVPFDDPLNVQSCVCVVVVVVLVVVLVVCVVVVHPVNSVSSVPSSVVSVVSSVCSCVVRPCVVVVVVVVD